Protein AF-A0A820BLT3-F1 (afdb_monomer)

Sequence (83 aa):
MFHFDIGILYYIYMSMVAVFCTNAINILAGVNGLEVGQSIVIAISILIFNLVELQGICWEEHLFSLYFMIPFIACTLPILIKN

Structure (mmCIF, N/CA/C/O backbone):
data_AF-A0A820BLT3-F1
#
_entry.id   AF-A0A820BLT3-F1
#
loop_
_atom_site.group_PDB
_atom_site.id
_atom_site.type_symbol
_atom_site.label_atom_id
_atom_site.label_alt_id
_atom_site.label_comp_id
_atom_site.label_asym_id
_atom_site.label_entity_id
_atom_site.label_seq_id
_atom_site.pdbx_PDB_ins_code
_atom_site.Cartn_x
_atom_site.Cartn_y
_atom_site.Cartn_z
_atom_site.occupancy
_atom_site.B_iso_or_equiv
_atom_site.auth_seq_id
_atom_site.auth_comp_id
_atom_site.auth_asym_id
_atom_site.auth_atom_id
_atom_site.pdbx_PDB_model_num
ATOM 1 N N . MET A 1 1 ? 14.498 -18.756 -23.631 1.00 48.66 1 MET A N 1
ATOM 2 C CA . MET A 1 1 ? 13.771 -17.962 -22.621 1.00 48.66 1 MET A CA 1
ATOM 3 C C . MET A 1 1 ? 12.867 -17.011 -23.392 1.00 48.66 1 MET A C 1
ATOM 5 O O . MET A 1 1 ? 13.363 -16.044 -23.951 1.00 48.66 1 MET A O 1
ATOM 9 N N . PHE A 1 2 ? 11.600 -17.376 -23.598 1.00 54.97 2 PHE A N 1
ATOM 10 C CA . PHE A 1 2 ? 10.660 -16.544 -24.354 1.00 54.97 2 PHE A CA 1
ATOM 11 C C . PHE A 1 2 ? 10.113 -15.468 -23.414 1.00 54.97 2 PHE A C 1
ATOM 13 O O . PHE A 1 2 ? 9.435 -15.798 -22.445 1.00 54.97 2 PHE A O 1
ATOM 20 N N . HIS A 1 3 ? 10.442 -14.205 -23.675 1.00 75.62 3 HIS A N 1
ATOM 21 C CA . HIS A 1 3 ? 9.841 -13.060 -22.997 1.00 75.62 3 HIS A CA 1
ATOM 22 C C . HIS A 1 3 ? 8.696 -12.543 -23.863 1.00 75.62 3 HIS A C 1
ATOM 24 O O . HIS A 1 3 ? 8.892 -12.273 -25.047 1.00 75.62 3 HIS A O 1
ATOM 30 N N . PHE A 1 4 ? 7.501 -12.458 -23.285 1.00 87.81 4 PHE A N 1
ATOM 31 C CA . PHE A 1 4 ? 6.328 -11.916 -23.958 1.00 87.81 4 PHE A CA 1
ATOM 32 C C . PHE A 1 4 ? 6.200 -10.433 -23.609 1.00 87.81 4 PHE A C 1
ATOM 34 O O . PHE A 1 4 ? 6.009 -10.092 -22.442 1.00 87.81 4 PHE A O 1
ATOM 41 N N . ASP A 1 5 ? 6.334 -9.564 -24.609 1.00 89.69 5 ASP A N 1
ATOM 42 C CA . ASP A 1 5 ? 6.122 -8.128 -24.443 1.00 89.69 5 ASP A CA 1
ATOM 43 C C . ASP A 1 5 ? 4.624 -7.813 -24.535 1.00 89.69 5 ASP A C 1
ATOM 45 O O . ASP A 1 5 ? 3.968 -8.077 -25.544 1.00 89.69 5 ASP A O 1
ATOM 49 N N . ILE A 1 6 ? 4.081 -7.276 -23.445 1.00 93.19 6 ILE A N 1
ATOM 50 C CA . ILE A 1 6 ? 2.657 -6.977 -23.277 1.00 93.19 6 ILE A CA 1
ATOM 51 C C . ILE A 1 6 ? 2.335 -5.556 -23.795 1.00 93.19 6 ILE A C 1
ATOM 53 O O . ILE A 1 6 ? 1.176 -5.246 -24.088 1.00 93.19 6 ILE A O 1
ATOM 57 N N . GLY A 1 7 ? 3.339 -4.684 -23.947 1.00 94.69 7 GLY A N 1
ATOM 58 C CA . GLY A 1 7 ? 3.194 -3.333 -24.492 1.00 94.69 7 GLY A CA 1
ATOM 59 C C . GLY A 1 7 ? 2.066 -2.518 -23.844 1.00 94.69 7 GLY A C 1
ATOM 60 O O . GLY A 1 7 ? 1.966 -2.406 -22.623 1.00 94.69 7 GLY A O 1
ATOM 61 N N . ILE A 1 8 ? 1.173 -1.955 -24.666 1.00 95.94 8 ILE A N 1
ATOM 62 C CA . ILE A 1 8 ? 0.051 -1.112 -24.208 1.00 95.94 8 ILE A CA 1
ATOM 63 C C . ILE A 1 8 ? -0.888 -1.822 -23.222 1.00 95.94 8 ILE A C 1
ATOM 65 O O . ILE A 1 8 ? -1.444 -1.187 -22.324 1.00 95.94 8 ILE A O 1
ATOM 69 N N . LEU A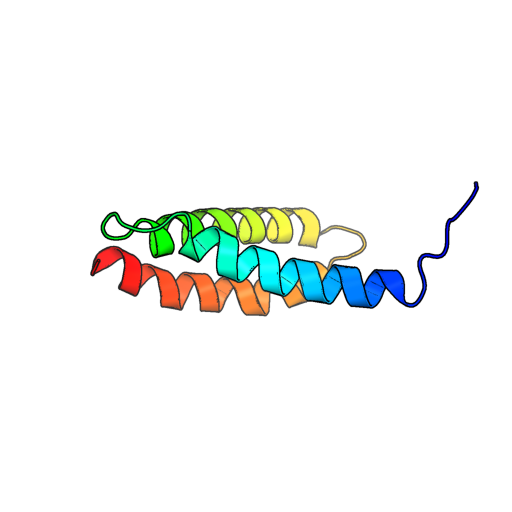 1 9 ? -1.035 -3.145 -23.345 1.00 96.62 9 LEU A N 1
ATOM 70 C CA . LEU A 1 9 ? -1.901 -3.923 -22.463 1.00 96.62 9 LEU A CA 1
ATOM 71 C C . LEU A 1 9 ? -1.388 -3.904 -21.011 1.00 96.62 9 LEU A C 1
ATOM 73 O O . LEU A 1 9 ? -2.196 -4.024 -20.094 1.00 96.62 9 LEU A O 1
ATOM 77 N N . TYR A 1 10 ? -0.089 -3.669 -20.778 1.00 96.00 10 TYR A N 1
ATOM 78 C CA . TYR A 1 10 ? 0.483 -3.545 -19.434 1.00 96.00 10 TYR A CA 1
ATOM 79 C C . TYR A 1 10 ? -0.025 -2.286 -18.720 1.00 96.00 10 TYR A C 1
ATOM 81 O O . TYR A 1 10 ? -0.388 -2.332 -17.547 1.00 96.00 10 TYR A O 1
ATOM 89 N N . TYR A 1 11 ? -0.136 -1.168 -19.440 1.00 96.06 11 TYR A N 1
ATOM 90 C CA . TYR A 1 11 ? -0.680 0.074 -18.885 1.00 96.06 11 TYR A CA 1
ATOM 91 C C . TYR A 1 11 ? -2.183 -0.034 -18.604 1.00 96.06 11 TYR A C 1
ATOM 93 O O . TYR A 1 11 ? -2.658 0.457 -17.576 1.00 96.06 11 TYR A O 1
ATOM 101 N N . ILE A 1 12 ? -2.928 -0.718 -19.481 1.00 97.69 12 ILE A N 1
ATOM 102 C CA . ILE A 1 12 ? -4.345 -1.030 -19.244 1.00 97.69 12 ILE A CA 1
ATOM 103 C C . ILE A 1 12 ? -4.478 -1.897 -17.989 1.00 97.69 12 ILE A C 1
ATOM 105 O O . ILE A 1 12 ? -5.272 -1.573 -17.110 1.00 97.69 12 ILE A O 1
ATOM 109 N N . TYR A 1 13 ? -3.649 -2.935 -17.857 1.00 96.88 13 TYR A N 1
ATOM 110 C CA . TYR A 1 13 ? -3.606 -3.784 -16.670 1.00 96.88 13 TYR A CA 1
ATOM 111 C C . TYR A 1 13 ? -3.321 -2.982 -15.391 1.00 96.88 13 TYR A C 1
ATOM 113 O O . TYR A 1 13 ? -4.100 -3.076 -14.446 1.00 96.88 13 TYR A O 1
ATOM 121 N N . MET A 1 14 ? -2.281 -2.137 -15.363 1.00 96.56 14 MET A N 1
ATOM 122 C CA . MET A 1 14 ? -1.980 -1.303 -14.188 1.00 96.56 14 MET A CA 1
ATOM 123 C C . MET A 1 14 ? -3.157 -0.391 -13.809 1.00 96.56 14 MET A C 1
ATOM 125 O O . MET A 1 14 ? -3.483 -0.254 -12.629 1.00 96.56 14 MET A O 1
ATOM 129 N N . SER A 1 15 ? -3.843 0.181 -14.803 1.00 97.00 15 SER A N 1
ATOM 130 C CA . SER A 1 15 ? -5.037 1.007 -14.577 1.00 97.00 15 SER A CA 1
ATOM 131 C C . SER A 1 15 ? -6.181 0.189 -13.971 1.00 97.00 15 SER A C 1
ATOM 133 O O . SER A 1 15 ? -6.832 0.621 -13.020 1.00 97.00 15 SER A O 1
ATOM 135 N N . MET A 1 16 ? -6.405 -1.023 -14.484 1.00 97.81 16 MET A N 1
ATOM 136 C CA . MET A 1 16 ? -7.432 -1.929 -13.972 1.00 97.81 16 MET A CA 1
ATOM 137 C C . MET A 1 16 ? -7.125 -2.426 -12.559 1.00 97.81 16 MET A C 1
ATOM 139 O O . MET A 1 16 ? -8.058 -2.571 -11.777 1.00 97.81 16 MET A O 1
ATOM 143 N N . VAL A 1 17 ? -5.855 -2.635 -12.194 1.00 97.69 17 VAL A N 1
ATOM 144 C CA . VAL A 1 17 ? -5.461 -2.985 -10.817 1.00 97.69 17 VAL A CA 1
ATOM 145 C C . VAL A 1 17 ? -5.853 -1.872 -9.843 1.00 97.69 17 VAL A C 1
ATOM 147 O O . VAL A 1 17 ? -6.446 -2.155 -8.805 1.00 97.69 17 VAL A O 1
ATOM 150 N N . ALA A 1 18 ? -5.613 -0.604 -10.189 1.00 96.12 18 ALA A N 1
ATOM 151 C CA . ALA A 1 18 ? -6.018 0.525 -9.346 1.00 96.12 18 ALA A CA 1
ATOM 152 C C . ALA A 1 18 ? -7.550 0.609 -9.172 1.00 96.12 18 ALA A C 1
ATOM 154 O O . ALA A 1 18 ? -8.051 0.796 -8.057 1.00 96.12 18 ALA A O 1
ATOM 155 N N . VAL A 1 19 ? -8.305 0.412 -10.260 1.00 97.81 19 VAL A N 1
ATOM 156 C CA . VAL A 1 19 ? -9.777 0.343 -10.221 1.00 97.81 19 VAL A CA 1
ATOM 157 C C . VAL A 1 19 ? -10.246 -0.853 -9.390 1.00 97.81 19 VAL A C 1
ATOM 159 O O . VAL A 1 19 ? -11.176 -0.727 -8.598 1.00 97.81 19 VAL A O 1
ATOM 162 N N . PHE A 1 20 ? -9.607 -2.011 -9.526 1.00 97.94 20 PHE A N 1
ATOM 163 C CA . PHE A 1 20 ? -9.966 -3.209 -8.780 1.00 97.94 20 PHE A CA 1
ATOM 164 C C . PHE A 1 20 ? -9.744 -3.028 -7.279 1.00 97.94 20 PHE A C 1
ATOM 166 O O . PHE A 1 20 ? -10.675 -3.251 -6.515 1.00 97.94 20 PHE A O 1
ATOM 173 N N . CYS A 1 21 ? -8.561 -2.580 -6.848 1.00 97.25 21 CYS A N 1
ATOM 174 C CA . CYS A 1 21 ? -8.237 -2.448 -5.425 1.00 97.25 21 CYS A CA 1
ATOM 175 C C . CYS A 1 21 ? -9.219 -1.527 -4.686 1.00 97.25 21 CYS A C 1
ATOM 177 O O . CYS A 1 21 ? -9.674 -1.856 -3.592 1.00 97.25 21 CYS A O 1
ATOM 179 N N . THR A 1 22 ? -9.588 -0.399 -5.299 1.00 96.38 22 THR A N 1
ATOM 180 C CA . THR A 1 22 ? -10.540 0.556 -4.707 1.00 96.38 22 THR A CA 1
ATOM 181 C C . THR A 1 22 ? -11.956 -0.017 -4.620 1.00 96.38 22 THR A C 1
ATOM 183 O O . THR A 1 22 ? -12.606 0.102 -3.582 1.00 96.38 22 THR A O 1
ATOM 186 N N . ASN A 1 23 ? -12.427 -0.701 -5.667 1.00 97.06 23 ASN A N 1
ATOM 187 C CA . ASN A 1 23 ? -13.759 -1.312 -5.671 1.00 97.06 23 ASN A CA 1
ATOM 188 C C . ASN A 1 23 ? -13.849 -2.581 -4.810 1.00 97.06 23 ASN A C 1
ATOM 190 O O . ASN A 1 23 ? -14.902 -2.847 -4.238 1.00 97.06 23 ASN A O 1
ATOM 194 N N . ALA A 1 24 ? -12.770 -3.357 -4.696 1.00 97.12 24 ALA A N 1
ATOM 195 C CA . ALA A 1 24 ? -12.739 -4.591 -3.916 1.00 97.12 24 ALA A CA 1
ATOM 196 C C . ALA A 1 24 ? -12.979 -4.320 -2.424 1.00 97.12 24 ALA A C 1
ATOM 198 O O . ALA A 1 24 ? -13.826 -4.975 -1.819 1.00 97.12 24 ALA A O 1
ATOM 199 N N . ILE A 1 25 ? -12.304 -3.311 -1.861 1.00 96.56 25 ILE A N 1
ATOM 200 C CA . ILE A 1 25 ? -12.522 -2.880 -0.470 1.00 96.56 25 ILE A CA 1
ATOM 201 C C . ILE A 1 25 ? -13.955 -2.363 -0.295 1.00 96.56 25 ILE A C 1
ATOM 203 O O . ILE A 1 25 ? -14.628 -2.723 0.665 1.00 96.56 25 ILE A O 1
ATOM 207 N N . ASN A 1 26 ? -14.441 -1.567 -1.251 1.00 96.19 26 ASN A N 1
ATOM 208 C CA . ASN A 1 26 ? -15.763 -0.945 -1.183 1.00 96.19 26 ASN A CA 1
ATOM 209 C C . ASN A 1 26 ? -16.926 -1.954 -1.262 1.00 96.19 26 ASN A C 1
ATOM 211 O O . ASN A 1 26 ? -17.977 -1.730 -0.672 1.00 96.19 26 ASN A O 1
ATOM 215 N N . ILE A 1 27 ? -16.769 -3.065 -1.989 1.00 97.19 27 ILE A N 1
ATOM 216 C CA . ILE A 1 27 ? -17.783 -4.133 -2.030 1.00 97.19 27 ILE A CA 1
ATOM 217 C C . ILE A 1 27 ? -17.699 -5.010 -0.771 1.00 97.19 27 ILE A C 1
ATOM 219 O O . ILE A 1 27 ? -18.729 -5.485 -0.294 1.00 97.19 27 ILE A O 1
ATOM 223 N N . LEU A 1 28 ? -16.503 -5.196 -0.199 1.00 93.56 28 LEU A N 1
ATOM 224 C CA . LEU A 1 28 ? -16.302 -5.884 1.081 1.00 93.56 28 LEU A CA 1
ATOM 225 C C . LEU A 1 28 ? -16.467 -4.916 2.268 1.00 93.56 28 LEU A C 1
ATOM 227 O O . LEU A 1 28 ? -15.603 -4.796 3.136 1.00 93.56 28 LEU A O 1
ATOM 231 N N . ALA A 1 29 ? -17.598 -4.224 2.290 1.00 93.31 29 ALA A N 1
ATOM 232 C CA . ALA A 1 29 ? -17.972 -3.228 3.283 1.00 93.31 29 ALA A CA 1
ATOM 233 C C . ALA A 1 29 ? -19.276 -3.621 3.999 1.00 93.31 29 ALA A C 1
ATOM 235 O O . ALA A 1 29 ? -19.862 -4.671 3.734 1.00 93.31 29 ALA A O 1
ATOM 236 N N . GLY A 1 30 ? -19.754 -2.768 4.908 1.00 88.62 30 GLY A N 1
ATOM 237 C CA . GLY A 1 30 ? -21.090 -2.909 5.510 1.00 88.62 30 GLY A CA 1
ATOM 238 C C . GLY A 1 30 ? -21.125 -3.417 6.953 1.00 88.62 30 GLY A C 1
ATOM 239 O O . GLY A 1 30 ? -22.208 -3.571 7.512 1.00 88.62 30 GLY A O 1
ATOM 240 N N . VAL A 1 31 ? -19.964 -3.625 7.581 1.00 92.19 31 VAL A N 1
ATOM 241 C CA . VAL A 1 31 ? -19.827 -3.811 9.036 1.00 92.19 31 VAL A CA 1
ATOM 242 C C . VAL A 1 31 ? -18.848 -2.768 9.566 1.00 92.19 31 VAL A C 1
ATOM 244 O O . VAL A 1 31 ? -17.854 -2.465 8.901 1.00 92.19 31 VAL A O 1
ATOM 247 N N . ASN A 1 32 ? -19.125 -2.217 10.752 1.00 90.50 32 ASN A N 1
ATOM 248 C CA . ASN A 1 32 ? -18.301 -1.175 11.366 1.00 90.50 32 ASN A CA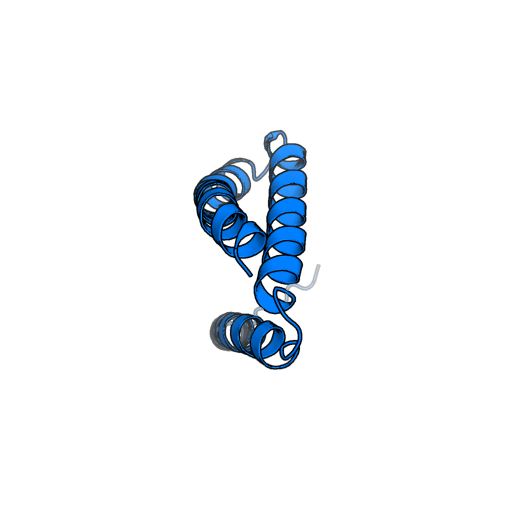 1
ATOM 249 C C . ASN A 1 32 ? -16.823 -1.570 11.391 1.00 90.50 32 ASN A C 1
ATOM 251 O O . ASN A 1 32 ? -16.458 -2.657 11.841 1.00 90.50 32 ASN A O 1
ATOM 255 N N . GLY A 1 33 ? -15.987 -0.680 10.860 1.00 89.06 33 GLY A N 1
ATOM 256 C CA . GLY A 1 33 ? -14.540 -0.851 10.840 1.00 89.06 33 GLY A CA 1
ATOM 257 C C . GLY A 1 33 ? -14.011 -1.925 9.883 1.00 89.06 33 GLY A C 1
ATOM 258 O O . GLY A 1 33 ? -12.796 -2.078 9.812 1.00 89.06 33 GLY A O 1
ATOM 259 N N . LEU A 1 34 ? -14.844 -2.641 9.111 1.00 93.62 34 LEU A N 1
ATOM 260 C CA . LEU A 1 34 ? -14.374 -3.720 8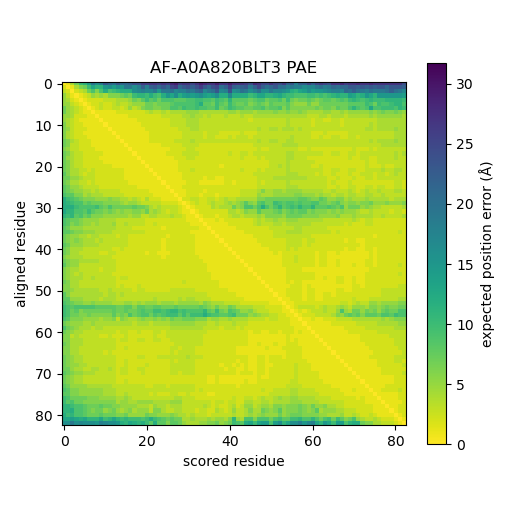.225 1.00 93.62 34 LEU A CA 1
ATOM 261 C C . LEU A 1 34 ? -13.489 -3.206 7.079 1.00 93.62 34 LEU A C 1
ATOM 263 O O . LEU A 1 34 ? -12.439 -3.783 6.802 1.00 93.62 34 LEU A O 1
ATOM 267 N N . GLU A 1 35 ? -13.882 -2.109 6.431 1.00 95.00 35 GLU A N 1
ATOM 268 C CA . GLU A 1 35 ? -13.107 -1.450 5.363 1.00 95.00 35 GLU A CA 1
ATOM 269 C C . GLU A 1 35 ? -11.726 -1.004 5.857 1.00 95.00 35 GLU A C 1
ATOM 271 O O . GLU A 1 35 ? -10.696 -1.214 5.214 1.00 95.00 35 GLU A O 1
ATOM 276 N N . V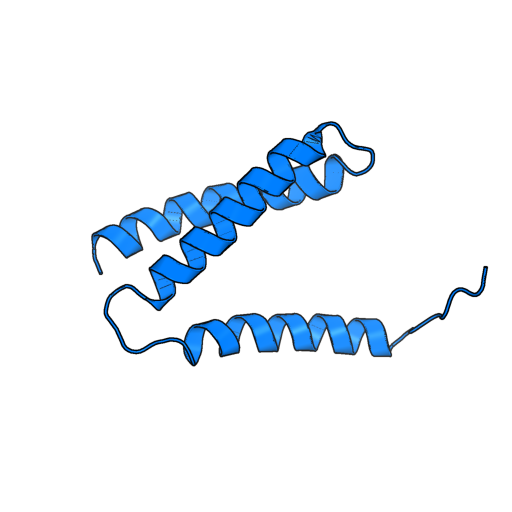AL A 1 36 ? -11.701 -0.417 7.049 1.00 94.94 36 VAL A N 1
ATOM 277 C CA . VAL A 1 36 ? -10.491 0.121 7.669 1.00 94.94 36 VAL A CA 1
ATOM 278 C C . VAL A 1 36 ? -9.606 -1.018 8.184 1.00 94.94 36 VAL A C 1
ATOM 280 O O . VAL A 1 36 ? -8.393 -1.009 7.983 1.00 94.94 36 VAL A O 1
ATOM 283 N N . GLY A 1 37 ? -10.214 -2.039 8.790 1.00 95.06 37 GLY A N 1
ATOM 284 C CA . GLY A 1 37 ? -9.536 -3.209 9.332 1.00 95.06 37 GLY A CA 1
ATOM 285 C C . GLY A 1 37 ? -8.840 -4.029 8.251 1.00 95.06 37 GLY A C 1
ATOM 286 O O . GLY A 1 37 ? -7.646 -4.300 8.372 1.00 95.06 37 GLY A O 1
ATOM 287 N N . GLN A 1 38 ? -9.538 -4.362 7.158 1.00 96.00 38 GLN A N 1
ATOM 288 C CA . GLN A 1 38 ? -8.919 -5.090 6.042 1.00 96.00 38 GLN A CA 1
ATOM 289 C C . GLN A 1 38 ? -7.770 -4.283 5.415 1.00 96.00 38 GLN A C 1
ATOM 291 O O . GLN A 1 38 ? -6.709 -4.839 5.135 1.00 96.00 38 GLN A O 1
ATOM 296 N N . SER A 1 39 ? -7.938 -2.963 5.280 1.00 96.19 39 SER A N 1
ATOM 297 C CA . SER A 1 39 ? -6.913 -2.074 4.725 1.00 96.19 39 SER A CA 1
ATOM 298 C C . SER A 1 39 ? -5.652 -2.042 5.592 1.00 96.19 39 SER A C 1
ATOM 300 O O . SER A 1 39 ? -4.540 -2.091 5.066 1.00 96.19 39 SER A O 1
ATOM 302 N N . ILE A 1 40 ? -5.802 -2.026 6.922 1.00 96.56 40 ILE A N 1
ATOM 303 C CA . ILE A 1 40 ? -4.673 -2.088 7.862 1.00 96.56 40 ILE A CA 1
ATOM 304 C C . ILE A 1 40 ? -3.958 -3.435 7.785 1.00 96.56 40 ILE A C 1
ATOM 306 O O . ILE A 1 40 ? -2.729 -3.459 7.737 1.00 96.56 40 ILE A O 1
ATOM 310 N N . VAL A 1 41 ? -4.691 -4.552 7.753 1.00 97.38 41 VAL A N 1
ATOM 311 C CA . VAL A 1 41 ? -4.083 -5.891 7.661 1.00 97.38 41 VAL A CA 1
ATOM 312 C C . VAL A 1 41 ? -3.255 -6.025 6.378 1.00 97.38 41 VAL A C 1
ATOM 314 O O . VAL A 1 41 ? -2.122 -6.513 6.423 1.00 97.38 41 VAL A O 1
ATOM 317 N N . ILE A 1 42 ? -3.774 -5.534 5.248 1.00 97.75 42 ILE A N 1
ATOM 318 C CA . ILE A 1 42 ? -3.049 -5.512 3.970 1.00 97.75 42 ILE A CA 1
ATOM 319 C C . ILE A 1 42 ? -1.800 -4.626 4.075 1.00 97.75 42 ILE A C 1
ATOM 321 O O . ILE A 1 42 ? -0.7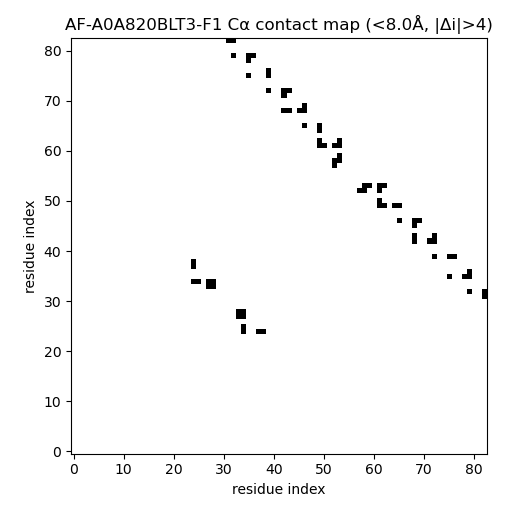06 -5.070 3.731 1.00 97.75 42 ILE A O 1
ATOM 325 N N . ALA A 1 43 ? -1.926 -3.406 4.602 1.00 97.62 43 ALA A N 1
ATOM 326 C CA . ALA A 1 43 ? -0.801 -2.480 4.711 1.00 97.62 43 ALA A CA 1
ATOM 327 C C . ALA A 1 43 ? 0.314 -2.996 5.635 1.00 97.62 43 ALA A C 1
ATOM 329 O O . ALA A 1 43 ? 1.489 -2.875 5.296 1.00 97.62 43 ALA A O 1
ATOM 330 N N . ILE A 1 44 ? -0.029 -3.624 6.766 1.00 97.94 44 ILE A N 1
ATOM 331 C CA . ILE A 1 44 ? 0.949 -4.263 7.663 1.00 97.94 44 ILE A CA 1
ATOM 332 C C . ILE A 1 44 ? 1.642 -5.435 6.959 1.00 97.94 44 ILE A C 1
ATOM 334 O O . ILE A 1 44 ? 2.849 -5.610 7.110 1.00 97.94 44 ILE A O 1
ATOM 338 N N . SER A 1 45 ? 0.912 -6.211 6.156 1.00 98.12 45 SER A N 1
ATOM 339 C CA . SER A 1 45 ? 1.503 -7.312 5.385 1.00 98.12 45 SER A CA 1
ATOM 340 C C . SER A 1 45 ? 2.538 -6.797 4.377 1.00 98.12 45 SER A C 1
ATOM 342 O O . SER A 1 45 ? 3.640 -7.338 4.297 1.00 98.12 45 SER A O 1
ATOM 344 N N . ILE A 1 46 ? 2.226 -5.704 3.667 1.00 98.06 46 ILE A N 1
ATOM 345 C CA . ILE A 1 46 ? 3.159 -5.042 2.740 1.00 98.06 46 ILE A CA 1
ATOM 346 C C . ILE A 1 46 ? 4.351 -4.447 3.501 1.00 98.06 46 ILE A C 1
ATOM 348 O O . ILE A 1 46 ? 5.488 -4.582 3.058 1.00 98.06 46 ILE A O 1
ATOM 352 N N . LEU A 1 47 ? 4.120 -3.830 4.665 1.00 98.19 47 LEU A N 1
ATOM 353 C CA . LEU A 1 47 ? 5.181 -3.293 5.518 1.00 98.19 47 LEU A CA 1
ATOM 354 C C . LEU A 1 47 ? 6.184 -4.388 5.907 1.00 98.19 47 LEU A C 1
ATOM 356 O O . LEU A 1 47 ? 7.383 -4.204 5.725 1.00 98.19 47 LEU A O 1
ATOM 360 N N . ILE A 1 48 ? 5.699 -5.528 6.408 1.00 98.19 48 ILE A N 1
ATOM 361 C CA . ILE A 1 48 ? 6.550 -6.661 6.798 1.00 98.19 48 ILE A CA 1
ATOM 362 C C . ILE A 1 48 ? 7.323 -7.187 5.587 1.00 98.19 48 ILE A C 1
ATOM 364 O O . ILE A 1 48 ? 8.531 -7.383 5.683 1.00 98.19 48 ILE A O 1
ATOM 368 N N . PHE A 1 49 ? 6.654 -7.367 4.446 1.00 97.56 49 PHE A N 1
ATOM 369 C CA . PHE A 1 49 ? 7.299 -7.817 3.213 1.00 97.56 49 PHE A CA 1
ATOM 370 C C . PHE A 1 49 ? 8.430 -6.874 2.776 1.00 97.56 49 PHE A C 1
ATOM 372 O O . PHE A 1 49 ? 9.552 -7.321 2.553 1.00 97.56 49 PHE A O 1
ATOM 379 N N . ASN A 1 50 ? 8.178 -5.563 2.754 1.00 97.56 50 ASN A N 1
ATOM 380 C CA . ASN A 1 50 ? 9.190 -4.571 2.397 1.00 97.56 50 ASN A CA 1
ATOM 381 C C . ASN A 1 50 ? 10.366 -4.536 3.380 1.00 97.56 50 ASN A C 1
ATOM 383 O O . ASN A 1 50 ? 11.494 -4.301 2.961 1.00 97.56 50 ASN A O 1
ATOM 387 N N . LEU A 1 51 ? 10.125 -4.751 4.678 1.00 97.25 51 LEU A N 1
ATOM 388 C CA . LEU A 1 51 ? 11.199 -4.807 5.675 1.00 97.25 51 LEU A CA 1
ATOM 389 C C . LEU A 1 51 ? 12.107 -6.024 5.471 1.00 97.25 51 LEU A C 1
ATOM 391 O O . LEU A 1 51 ? 13.316 -5.909 5.657 1.00 97.25 51 LEU A O 1
ATOM 395 N N . VAL A 1 52 ? 11.539 -7.170 5.084 1.00 97.06 52 VAL A N 1
ATOM 396 C CA . VAL A 1 52 ? 12.307 -8.384 4.769 1.00 97.06 52 VAL A CA 1
ATOM 397 C C . VAL A 1 52 ? 13.149 -8.183 3.507 1.00 97.06 52 VAL A C 1
ATOM 399 O O . VAL A 1 52 ? 14.337 -8.497 3.509 1.00 97.06 52 VAL A O 1
ATOM 402 N N . GLU A 1 53 ? 12.570 -7.600 2.457 1.00 97.19 53 GLU A N 1
ATOM 403 C CA . GLU A 1 53 ? 13.243 -7.397 1.166 1.00 97.19 53 GLU A CA 1
ATOM 404 C C . GLU A 1 53 ? 14.170 -6.168 1.121 1.00 97.19 53 GLU A C 1
ATOM 406 O O . GLU A 1 53 ? 14.849 -5.928 0.123 1.00 97.19 53 GLU A O 1
ATOM 411 N N . LEU A 1 54 ? 14.280 -5.398 2.208 1.00 94.62 54 LEU A N 1
ATOM 412 C CA . LEU A 1 54 ? 15.149 -4.216 2.259 1.00 94.62 54 LEU A CA 1
ATOM 413 C C . LEU A 1 54 ? 16.647 -4.560 2.143 1.00 94.62 54 LEU A C 1
ATOM 415 O O . LEU A 1 54 ? 17.460 -3.697 1.831 1.00 94.62 54 LEU A O 1
ATOM 419 N N . GLN A 1 55 ? 17.022 -5.815 2.399 1.00 93.62 55 GLN A N 1
ATOM 420 C CA . GLN A 1 55 ? 18.383 -6.328 2.187 1.00 93.62 55 GLN A CA 1
ATOM 421 C C . GLN A 1 55 ? 18.555 -7.016 0.820 1.00 93.62 55 GLN A C 1
ATOM 423 O O . GLN A 1 55 ? 19.629 -7.541 0.524 1.00 93.62 55 GLN A O 1
ATOM 428 N N . GLY A 1 56 ? 17.496 -7.048 0.008 1.00 93.38 56 GLY A N 1
ATOM 429 C CA . GLY A 1 56 ? 17.466 -7.666 -1.310 1.00 93.38 56 GLY A CA 1
ATOM 430 C C . GLY A 1 56 ? 18.050 -6.783 -2.414 1.00 93.38 56 GLY A C 1
ATOM 431 O O . GLY A 1 56 ? 18.564 -5.687 -2.192 1.00 93.38 56 GLY A O 1
ATOM 432 N N . ILE A 1 57 ? 17.959 -7.279 -3.648 1.00 94.12 57 ILE A N 1
ATOM 433 C CA . ILE A 1 57 ? 18.501 -6.606 -4.841 1.00 94.12 57 ILE A CA 1
ATOM 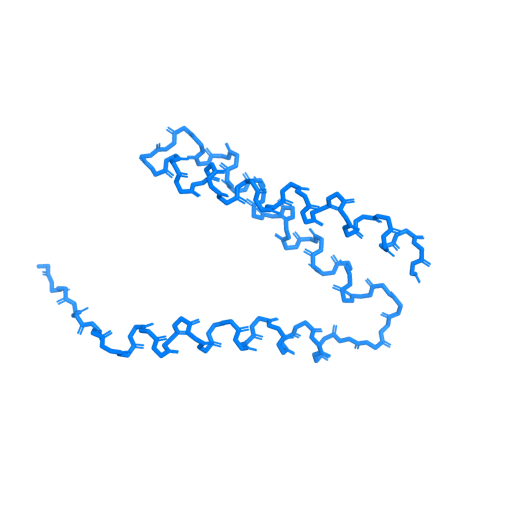434 C C . ILE A 1 57 ? 17.696 -5.334 -5.175 1.00 94.12 57 ILE A C 1
ATOM 436 O O . ILE A 1 57 ? 18.275 -4.351 -5.628 1.00 94.12 57 ILE A O 1
ATOM 440 N N . CYS A 1 58 ? 16.388 -5.33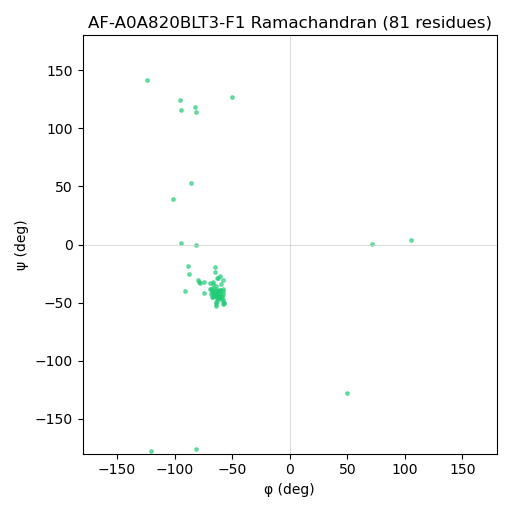9 -4.902 1.00 94.88 58 CYS A N 1
ATOM 441 C CA . CYS A 1 58 ? 15.432 -4.264 -5.210 1.00 94.88 58 CYS A CA 1
ATOM 442 C C . CYS A 1 58 ? 15.098 -3.396 -3.980 1.00 94.88 58 CYS A C 1
ATOM 444 O O . CYS A 1 58 ? 13.944 -3.047 -3.721 1.00 94.88 58 CYS A O 1
ATOM 446 N N . TRP A 1 59 ? 16.098 -3.109 -3.142 1.00 96.56 59 TRP A N 1
ATOM 447 C CA . TRP A 1 59 ? 15.880 -2.404 -1.876 1.00 96.56 59 TRP A CA 1
ATOM 448 C C . TRP A 1 59 ? 15.320 -0.981 -2.065 1.00 96.56 59 TRP A C 1
ATOM 450 O O . TRP A 1 59 ? 14.593 -0.504 -1.194 1.00 96.56 59 TRP A O 1
ATOM 460 N N . GLU A 1 60 ? 15.614 -0.308 -3.186 1.00 97.50 60 GLU A N 1
ATOM 461 C CA . GLU A 1 60 ? 15.122 1.048 -3.475 1.00 97.50 60 GLU A CA 1
ATOM 462 C C . GLU A 1 60 ? 13.601 1.066 -3.673 1.00 97.50 60 GLU A C 1
ATOM 464 O O . GLU A 1 60 ? 12.910 1.933 -3.131 1.00 97.50 60 GLU A O 1
ATOM 469 N N . GLU A 1 61 ? 13.054 0.080 -4.386 1.00 97.06 61 GLU A N 1
ATOM 470 C CA . GLU A 1 61 ? 11.617 -0.060 -4.618 1.00 97.06 61 GLU A CA 1
ATOM 471 C C . GLU A 1 61 ? 10.868 -0.377 -3.317 1.00 97.06 61 GLU A C 1
ATOM 473 O O . GLU A 1 61 ? 9.808 0.200 -3.039 1.00 97.06 61 GLU A O 1
ATOM 478 N N . HIS A 1 62 ? 11.439 -1.246 -2.478 1.00 97.75 62 HIS A N 1
ATOM 479 C CA . HIS A 1 62 ? 10.878 -1.553 -1.162 1.00 97.75 62 HIS A CA 1
ATOM 480 C C . HIS A 1 62 ? 10.953 -0.352 -0.214 1.00 97.75 62 HIS A C 1
ATOM 482 O O . HIS A 1 62 ? 9.979 -0.071 0.490 1.00 97.75 62 HIS A O 1
ATOM 488 N N . LEU A 1 63 ? 12.048 0.416 -0.236 1.00 97.81 63 LEU A N 1
ATOM 489 C CA . LEU A 1 63 ? 12.180 1.653 0.533 1.00 97.81 63 LEU A CA 1
ATOM 490 C C . LEU A 1 63 ? 11.156 2.708 0.091 1.00 97.81 63 LEU A C 1
ATOM 492 O O . LEU A 1 63 ? 10.500 3.320 0.936 1.00 97.81 63 LEU A O 1
ATOM 496 N N . PHE A 1 64 ? 10.962 2.883 -1.219 1.00 98.00 64 PHE A N 1
ATOM 497 C CA . PHE A 1 64 ? 9.934 3.773 -1.756 1.00 98.00 64 PHE A CA 1
ATOM 498 C C . PHE A 1 64 ? 8.537 3.363 -1.278 1.00 98.00 64 PHE A C 1
ATOM 500 O O . PHE A 1 64 ? 7.773 4.203 -0.807 1.00 98.00 64 PHE A O 1
ATOM 507 N N . SER A 1 65 ? 8.218 2.067 -1.320 1.00 98.06 65 SER A N 1
ATOM 508 C CA . SER A 1 65 ? 6.946 1.544 -0.816 1.00 98.06 65 SER A CA 1
ATOM 509 C C . SER A 1 65 ? 6.758 1.808 0.690 1.00 98.06 65 SER A C 1
ATOM 511 O O . SER A 1 65 ? 5.674 2.227 1.110 1.00 98.06 65 SER A O 1
ATOM 513 N N . LEU A 1 66 ? 7.812 1.665 1.509 1.00 97.94 66 LEU A N 1
ATOM 514 C CA . LEU A 1 66 ? 7.770 1.986 2.945 1.00 97.94 66 LEU A CA 1
ATOM 515 C C . LEU A 1 66 ? 7.380 3.445 3.215 1.00 97.94 66 LEU A C 1
ATOM 517 O O . LEU A 1 66 ? 6.606 3.695 4.144 1.00 97.94 66 LEU A O 1
ATOM 521 N N . TYR A 1 67 ? 7.845 4.395 2.394 1.00 98.00 67 TYR A N 1
ATOM 522 C CA . TYR A 1 67 ? 7.486 5.810 2.543 1.00 98.00 67 TYR A CA 1
ATOM 523 C C . TYR A 1 67 ? 5.982 6.077 2.409 1.00 98.00 67 TYR A C 1
ATOM 525 O O . TYR A 1 67 ? 5.496 7.022 3.025 1.00 98.00 67 TYR A O 1
ATOM 533 N N . PHE A 1 68 ? 5.229 5.246 1.678 1.00 97.62 68 PHE A N 1
ATOM 534 C CA . PHE A 1 68 ? 3.765 5.353 1.601 1.00 97.62 68 PHE A CA 1
ATOM 535 C C . PHE A 1 68 ? 3.056 4.518 2.665 1.00 97.62 68 PHE A C 1
ATOM 537 O O . PHE A 1 68 ? 2.071 4.971 3.249 1.00 97.62 68 PHE A O 1
ATOM 544 N N . MET A 1 69 ? 3.545 3.305 2.934 1.00 98.06 69 MET A N 1
ATOM 545 C CA . MET A 1 69 ? 2.872 2.380 3.848 1.00 98.06 69 MET A CA 1
ATOM 546 C C . MET A 1 69 ? 2.908 2.858 5.302 1.00 98.06 69 MET A C 1
ATOM 548 O O . MET A 1 69 ? 1.907 2.724 6.006 1.00 98.06 69 MET A O 1
ATOM 552 N N . ILE A 1 70 ? 4.013 3.461 5.757 1.00 97.31 70 ILE A N 1
ATOM 553 C CA . ILE A 1 70 ? 4.131 3.937 7.144 1.00 97.31 70 ILE A CA 1
ATOM 554 C C . ILE A 1 70 ? 3.113 5.058 7.444 1.00 97.31 70 ILE A C 1
ATOM 556 O O . ILE A 1 70 ? 2.336 4.897 8.391 1.00 97.31 70 ILE A O 1
ATOM 560 N N . PRO A 1 71 ? 3.027 6.153 6.655 1.00 97.62 71 PRO A N 1
ATOM 561 C CA . PRO A 1 71 ? 1.985 7.163 6.842 1.00 97.62 71 PRO A CA 1
ATOM 562 C C . PRO A 1 71 ? 0.572 6.600 6.688 1.00 97.62 71 PRO A C 1
ATOM 564 O O . PRO A 1 71 ? -0.309 6.954 7.467 1.00 97.62 71 PRO A O 1
ATOM 567 N N . PHE A 1 72 ? 0.351 5.693 5.728 1.00 97.44 72 PHE A N 1
ATOM 568 C CA . PHE A 1 72 ? -0.958 5.076 5.530 1.00 97.44 72 PHE A CA 1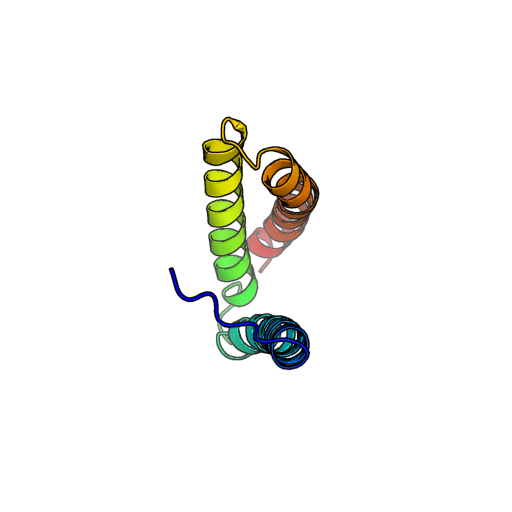
ATOM 569 C C . PHE A 1 72 ? -1.430 4.331 6.785 1.00 97.44 72 PHE A C 1
ATOM 571 O O . PHE A 1 72 ? -2.543 4.566 7.253 1.00 97.44 72 PHE A O 1
ATOM 578 N N . ILE A 1 73 ? -0.578 3.497 7.390 1.00 97.56 73 ILE A N 1
ATOM 579 C CA . ILE A 1 73 ? -0.904 2.788 8.637 1.00 97.56 73 ILE A CA 1
ATOM 580 C C . ILE A 1 73 ? -1.132 3.789 9.777 1.00 97.56 73 ILE A C 1
ATOM 582 O O . I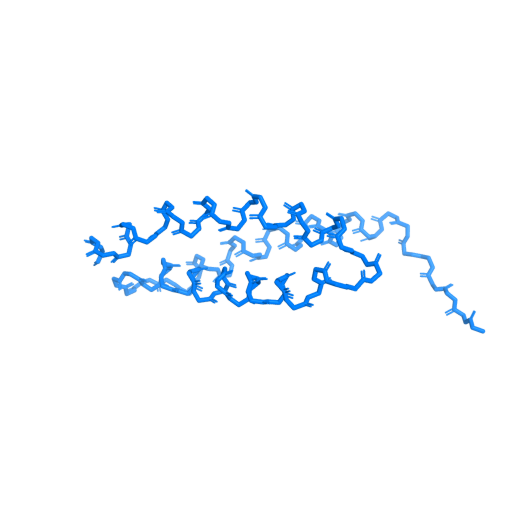LE A 1 73 ? -2.124 3.678 10.499 1.00 97.56 73 ILE A O 1
ATOM 586 N N . ALA A 1 74 ? -0.259 4.792 9.912 1.00 96.38 74 ALA A N 1
ATOM 587 C CA . ALA A 1 74 ? -0.348 5.796 10.970 1.00 96.38 74 ALA A CA 1
ATOM 588 C C . ALA A 1 74 ? -1.652 6.612 10.914 1.00 96.38 74 ALA A C 1
ATOM 590 O O . ALA A 1 74 ? -2.240 6.891 11.957 1.00 96.38 74 ALA A O 1
ATOM 591 N N . CYS A 1 75 ? -2.135 6.963 9.720 1.00 95.75 75 CYS A N 1
ATOM 592 C CA . CYS A 1 75 ? -3.404 7.672 9.544 1.00 95.75 75 CYS A CA 1
ATOM 593 C C . CYS A 1 75 ? -4.625 6.752 9.677 1.00 95.75 75 CYS A C 1
ATOM 595 O O . CYS A 1 75 ? -5.667 7.187 10.166 1.00 95.75 75 CYS A O 1
ATOM 597 N N . THR A 1 76 ? -4.511 5.486 9.271 1.00 94.44 76 THR A N 1
ATOM 598 C CA . THR A 1 76 ? -5.639 4.541 9.265 1.00 94.44 76 THR A CA 1
ATOM 599 C C . THR A 1 76 ? -5.911 3.952 10.657 1.00 94.44 76 THR A C 1
ATOM 601 O O . THR A 1 76 ? -7.063 3.698 11.004 1.00 94.44 76 THR A O 1
ATOM 604 N N . LEU A 1 77 ? -4.890 3.800 11.509 1.00 91.69 77 LEU A N 1
ATOM 605 C CA . LEU A 1 77 ? -5.031 3.267 12.873 1.00 91.69 77 LEU A CA 1
ATOM 606 C C . LEU A 1 77 ? -6.006 4.069 13.766 1.00 91.69 77 LEU A C 1
ATOM 608 O O . LEU A 1 77 ? -6.916 3.459 14.329 1.00 91.69 77 LEU A O 1
ATOM 612 N N . PRO A 1 78 ? -5.901 5.410 13.890 1.00 93.50 78 PRO A N 1
ATOM 613 C CA . PRO A 1 78 ? -6.869 6.209 14.647 1.00 93.50 78 PRO A CA 1
ATOM 614 C C . PRO A 1 78 ? -8.296 6.093 14.109 1.00 93.50 78 PRO A C 1
ATOM 616 O O . PRO A 1 78 ? -9.254 6.123 14.879 1.00 93.50 78 PRO A O 1
ATOM 619 N N . ILE A 1 79 ? -8.435 5.951 12.787 1.00 90.56 79 ILE A N 1
ATOM 620 C CA . ILE A 1 79 ? -9.727 5.762 12.130 1.00 90.56 79 ILE A CA 1
ATOM 621 C C . ILE A 1 79 ? -10.319 4.414 12.554 1.00 90.56 79 ILE A C 1
ATOM 623 O O . ILE A 1 79 ? -11.498 4.368 12.887 1.00 90.56 79 ILE A O 1
ATOM 627 N N . LEU A 1 80 ? -9.522 3.341 12.618 1.00 90.44 80 LEU A N 1
ATOM 628 C CA . LEU A 1 80 ? -9.999 2.029 13.068 1.00 90.44 80 LEU A CA 1
ATOM 629 C C . LEU A 1 80 ? -10.465 2.058 14.522 1.00 90.44 80 LEU A C 1
ATOM 631 O O . LEU A 1 80 ? -11.512 1.516 14.828 1.00 90.44 80 LEU A O 1
ATOM 635 N N . ILE A 1 81 ? -9.709 2.707 15.408 1.00 88.88 81 ILE A N 1
ATOM 636 C CA . ILE A 1 81 ? -10.039 2.770 16.842 1.00 88.88 81 ILE A CA 1
ATOM 637 C C . ILE A 1 81 ? -11.367 3.506 17.086 1.00 88.88 81 ILE A C 1
ATOM 639 O O . ILE A 1 81 ? -12.048 3.243 18.076 1.00 88.88 81 ILE A O 1
ATOM 643 N N . LYS A 1 82 ? -11.724 4.451 16.209 1.00 88.19 82 LYS A N 1
ATOM 644 C CA . LYS A 1 82 ? -12.948 5.253 16.324 1.00 88.19 82 LYS A CA 1
ATOM 645 C C . LYS A 1 82 ? -14.176 4.601 15.666 1.00 88.19 82 LYS A C 1
ATOM 647 O O . LYS A 1 82 ? -15.290 4.968 16.038 1.00 88.19 82 LYS A O 1
ATOM 652 N N . ASN A 1 83 ? -13.984 3.732 14.671 1.00 82.75 83 ASN A N 1
ATOM 653 C CA . ASN A 1 83 ? -15.069 3.054 13.945 1.00 82.75 83 ASN A CA 1
ATOM 654 C C . ASN A 1 83 ? -15.587 1.830 14.700 1.00 82.75 83 ASN A C 1
ATOM 656 O O . ASN A 1 83 ? -16.812 1.589 14.618 1.00 82.75 83 ASN A O 1
#

Radius of gyration: 16.09 Å; Cα contacts (8 Å, |Δi|>4): 39; chains: 1; bounding box: 40×26×41 Å

Foldseek 3Di:
DDDDDCPPVVVVVVVVVVVCVVVVLVVQDDDQLRSLVVVLVVLVVLLVVLVVCCPPPPVVVSVVSNVVSVVSNVVSVVVSVVD

Mean predicted aligned error: 3.91 Å

Solvent-accessible surface area (backbone atoms only — not comparable to full-atom values): 4747 Å² total; per-residue (Å²): 136,91,80,82,85,59,66,74,57,50,57,53,47,55,53,49,50,59,55,44,59,57,50,52,45,63,69,59,48,93,53,80,36,41,49,49,46,54,51,45,56,52,42,52,52,52,47,53,51,31,64,65,40,47,82,46,96,61,23,68,62,29,51,55,51,45,70,53,40,54,57,51,47,64,62,45,49,64,52,40,78,73,76

pLDDT: mean 94.15, std 7.64, range [48.66, 98.19]

InterPro domains:
  IPR000715 Glycosyl transferase, family 4 [PF00953] (3-68)
  IPR033895 UDP-GlcNAc-dolichyl-phosphate GlcNAc phosphotransferase [PTHR10571] (4-81)

Secondary structure (DSSP, 8-state):
------THHHHHHHHHHHHHHHHHHHHS--STTHHHHHHHHHHHHHHHHHHHHTTSTTHHHHHHHHHHHHHHHHHHHHHHHH-

Organism: NCBI:txid392033